Protein AF-A0A538RAR1-F1 (afdb_monomer_lite)

Foldseek 3Di:
DPPVVLCPPPDLNNPVNLCPPPRLNNPVNLCPPPRLNNPVCCVPPPRPDNDPDPPPPPDD

Radius of gyration: 15.43 Å; chains: 1; bounding box: 28×25×49 Å

pLDDT: mean 76.51, std 10.32, range [50.12, 88.5]

Structure (mmCIF, N/CA/C/O backbone):
data_AF-A0A538RAR1-F1
#
_entry.id   AF-A0A538RAR1-F1
#
loop_
_atom_site.group_PDB
_atom_site.id
_atom_site.type_symbol
_atom_site.label_atom_id
_atom_site.label_alt_id
_atom_site.label_comp_id
_atom_site.label_asym_id
_atom_site.label_entity_id
_atom_site.label_seq_id
_atom_site.pdbx_PDB_ins_code
_atom_site.Cartn_x
_atom_site.Cartn_y
_atom_site.Cartn_z
_atom_site.occupancy
_atom_site.B_iso_or_equiv
_atom_site.auth_seq_id
_atom_site.auth_comp_id
_atom_site.auth_asym_id
_atom_site.auth_atom_id
_atom_site.pdbx_PDB_model_num
ATOM 1 N N . MET A 1 1 ? 11.537 -15.590 -7.754 1.00 60.62 1 MET A N 1
ATOM 2 C CA . MET A 1 1 ? 11.230 -14.167 -8.010 1.00 60.62 1 MET A CA 1
ATOM 3 C C . MET A 1 1 ? 12.279 -13.639 -8.971 1.00 60.62 1 MET A C 1
ATOM 5 O O . MET A 1 1 ? 13.448 -13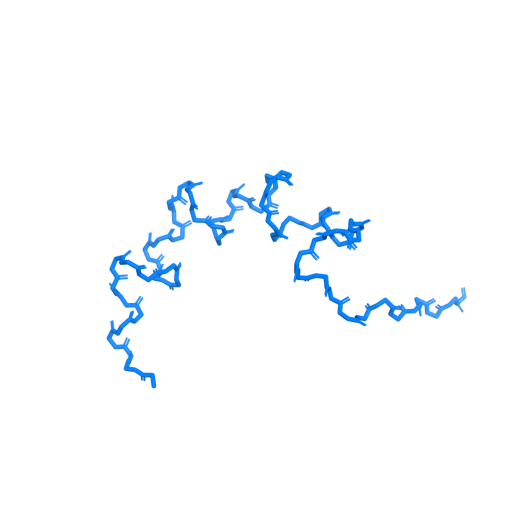.666 -8.615 1.00 60.62 1 MET A O 1
ATOM 9 N N . ASN A 1 2 ? 11.903 -13.257 -10.193 1.00 75.38 2 ASN A N 1
ATOM 10 C CA . ASN A 1 2 ? 12.850 -12.652 -11.131 1.00 75.38 2 ASN A CA 1
ATOM 11 C C . ASN A 1 2 ? 13.077 -11.195 -10.698 1.00 75.38 2 ASN A C 1
ATO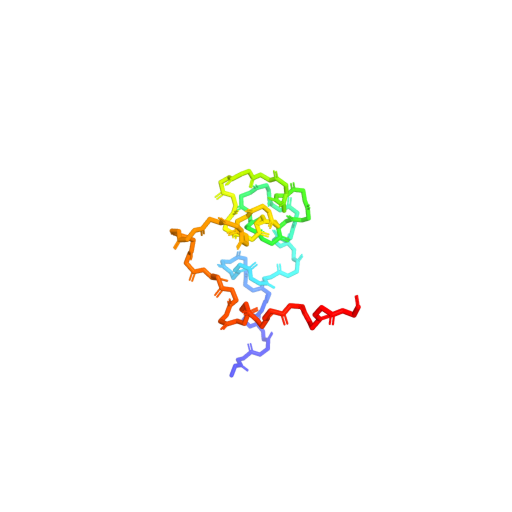M 13 O O . ASN A 1 2 ? 12.099 -10.447 -10.658 1.00 75.38 2 ASN A O 1
ATOM 17 N N . PRO A 1 3 ? 14.308 -10.764 -10.373 1.00 70.75 3 PRO A N 1
ATOM 18 C CA . PRO A 1 3 ? 14.556 -9.409 -9.878 1.00 70.75 3 PRO A CA 1
ATOM 19 C C . PRO A 1 3 ? 14.180 -8.327 -10.896 1.00 70.75 3 PRO A C 1
ATOM 21 O O . PRO A 1 3 ? 13.885 -7.209 -10.503 1.00 70.75 3 PRO A O 1
ATOM 24 N N . ILE A 1 4 ? 14.116 -8.642 -12.191 1.00 75.75 4 ILE A N 1
ATOM 25 C CA . ILE A 1 4 ? 13.677 -7.694 -13.227 1.00 75.75 4 ILE A CA 1
ATOM 26 C C . ILE A 1 4 ? 12.183 -7.357 -13.096 1.00 75.75 4 ILE A C 1
ATOM 28 O O . ILE A 1 4 ? 11.792 -6.216 -13.328 1.00 75.75 4 ILE A O 1
ATOM 32 N N . ASN A 1 5 ? 11.352 -8.300 -12.641 1.00 81.75 5 ASN A N 1
ATOM 33 C CA . ASN A 1 5 ? 9.901 -8.108 -12.538 1.00 81.75 5 ASN A CA 1
ATOM 34 C C . ASN A 1 5 ? 9.518 -7.032 -11.506 1.00 81.75 5 ASN A C 1
ATOM 36 O O . ASN A 1 5 ? 8.384 -6.560 -11.507 1.00 81.75 5 ASN A O 1
ATOM 40 N N . GLN A 1 6 ? 10.436 -6.628 -10.617 1.00 83.12 6 GLN A N 1
ATOM 41 C CA . GLN A 1 6 ? 10.194 -5.522 -9.686 1.00 83.12 6 GLN A CA 1
ATOM 42 C C . GLN A 1 6 ? 10.090 -4.166 -10.400 1.00 83.12 6 GLN A C 1
ATOM 44 O O . GLN A 1 6 ? 9.439 -3.270 -9.886 1.00 83.12 6 GLN A O 1
ATOM 49 N N . TYR A 1 7 ? 10.685 -4.022 -11.587 1.00 86.50 7 TYR A N 1
ATOM 50 C CA . TYR A 1 7 ? 10.668 -2.781 -12.368 1.00 86.50 7 TYR A CA 1
ATOM 51 C C . TYR A 1 7 ? 9.585 -2.757 -13.450 1.00 86.50 7 TYR A C 1
ATOM 53 O O . TYR A 1 7 ? 9.497 -1.786 -14.200 1.00 86.50 7 TYR A O 1
ATOM 61 N N . ASP A 1 8 ? 8.752 -3.796 -13.533 1.00 87.88 8 ASP A N 1
ATOM 62 C CA . ASP A 1 8 ? 7.577 -3.791 -14.401 1.00 87.88 8 ASP A CA 1
ATOM 63 C C . ASP A 1 8 ? 6.639 -2.641 -13.977 1.00 87.88 8 ASP A C 1
ATOM 65 O O . ASP A 1 8 ? 6.301 -2.540 -12.791 1.00 87.88 8 ASP A O 1
ATOM 69 N N . PRO A 1 9 ? 6.223 -1.742 -14.888 1.00 82.56 9 PRO A N 1
ATOM 70 C CA . PRO A 1 9 ? 5.251 -0.692 -14.583 1.00 82.56 9 PRO A CA 1
ATOM 71 C C . PRO A 1 9 ? 3.938 -1.225 -13.995 1.00 82.56 9 PRO A C 1
ATOM 73 O O . PRO A 1 9 ? 3.310 -0.538 -13.190 1.00 82.56 9 PRO A O 1
ATOM 76 N N . GLY A 1 10 ? 3.535 -2.449 -14.353 1.00 83.44 10 GLY A N 1
ATOM 77 C CA . GLY A 1 10 ? 2.344 -3.108 -13.813 1.00 83.44 10 GLY A CA 1
ATOM 78 C C . GLY A 1 10 ? 2.518 -3.651 -12.393 1.00 83.44 10 GLY A C 1
ATOM 79 O O . GLY A 1 10 ? 1.530 -4.009 -11.754 1.00 83.44 10 GLY A O 1
ATOM 80 N N . ASN A 1 11 ? 3.747 -3.706 -11.872 1.00 86.06 11 ASN A N 1
ATOM 81 C CA . ASN A 1 11 ? 4.016 -4.197 -10.528 1.00 86.06 11 ASN A CA 1
ATOM 82 C C . ASN A 1 11 ? 3.759 -3.096 -9.477 1.00 86.06 11 ASN A C 1
ATOM 84 O O . ASN A 1 11 ? 4.465 -2.085 -9.468 1.00 86.06 11 ASN A O 1
ATOM 88 N N . PRO A 1 12 ? 2.823 -3.275 -8.527 1.00 80.25 12 PRO A N 1
ATOM 89 C CA . PRO A 1 12 ? 2.563 -2.288 -7.473 1.00 80.25 12 PRO A CA 1
ATOM 90 C C . PRO A 1 12 ? 3.779 -1.979 -6.586 1.00 80.25 12 PRO A C 1
ATOM 92 O O . PRO A 1 12 ? 3.882 -0.872 -6.056 1.00 80.25 12 PRO A O 1
ATOM 95 N N . ALA A 1 13 ? 4.699 -2.940 -6.446 1.00 83.19 13 ALA A N 1
ATOM 96 C CA . ALA A 1 13 ? 5.936 -2.809 -5.678 1.00 83.19 13 ALA A CA 1
ATOM 97 C C . ALA A 1 13 ? 7.079 -2.148 -6.469 1.00 83.19 13 ALA A C 1
ATOM 99 O O . ALA A 1 13 ? 8.184 -2.009 -5.945 1.00 83.19 13 ALA A O 1
ATOM 100 N N . ASN A 1 14 ? 6.838 -1.739 -7.718 1.00 88.50 14 ASN A N 1
ATOM 101 C CA . ASN A 1 14 ? 7.813 -0.979 -8.484 1.00 88.50 14 ASN A CA 1
ATOM 102 C C . ASN A 1 14 ? 8.158 0.327 -7.754 1.00 88.50 14 ASN A C 1
ATOM 104 O O . ASN A 1 14 ? 7.248 1.111 -7.467 1.00 88.50 14 ASN A O 1
ATOM 108 N N . PRO A 1 15 ? 9.448 0.611 -7.493 1.00 83.94 15 PRO A N 1
ATOM 109 C CA . PRO A 1 15 ? 9.867 1.836 -6.819 1.00 83.94 15 PRO A CA 1
ATOM 110 C C . PRO A 1 15 ? 9.342 3.110 -7.484 1.00 83.94 15 PRO A C 1
ATOM 112 O O . PRO A 1 15 ? 9.082 4.093 -6.799 1.00 83.94 15 PRO A O 1
ATOM 115 N N . MET A 1 16 ? 9.141 3.112 -8.804 1.00 85.25 16 MET A N 1
ATOM 116 C CA . MET A 1 16 ? 8.615 4.280 -9.511 1.00 85.25 16 MET A CA 1
ATOM 117 C C . MET A 1 16 ? 7.113 4.489 -9.271 1.00 85.25 16 MET A C 1
ATOM 119 O O . MET A 1 16 ? 6.628 5.621 -9.296 1.00 85.25 16 MET A O 1
ATOM 123 N N . ASN A 1 17 ? 6.378 3.418 -8.957 1.00 85.56 17 ASN A N 1
ATOM 124 C CA . ASN A 1 17 ? 4.947 3.485 -8.677 1.00 85.56 17 ASN A CA 1
ATOM 125 C C . ASN A 1 17 ? 4.639 4.121 -7.316 1.00 85.56 17 ASN A C 1
ATOM 127 O O . ASN A 1 17 ? 3.481 4.466 -7.083 1.00 85.56 17 ASN A O 1
ATOM 131 N N . GLN A 1 18 ? 5.620 4.312 -6.424 1.00 81.44 18 GLN A N 1
ATOM 132 C CA . GLN A 1 18 ? 5.399 4.920 -5.102 1.00 81.44 18 GLN A CA 1
ATOM 133 C C . GLN A 1 18 ? 4.834 6.350 -5.181 1.00 81.44 18 GLN A C 1
ATOM 135 O O . GLN A 1 18 ? 4.177 6.805 -4.254 1.00 81.44 18 GLN A O 1
ATOM 140 N N . TYR A 1 19 ? 5.055 7.062 -6.289 1.00 81.81 19 TYR A N 1
ATOM 141 C CA . TYR A 1 19 ? 4.547 8.425 -6.479 1.00 81.81 19 TYR A CA 1
ATOM 142 C C . TYR A 1 19 ? 3.179 8.471 -7.166 1.00 81.81 19 TYR A C 1
ATOM 144 O O . TYR A 1 19 ? 2.572 9.537 -7.252 1.00 81.81 19 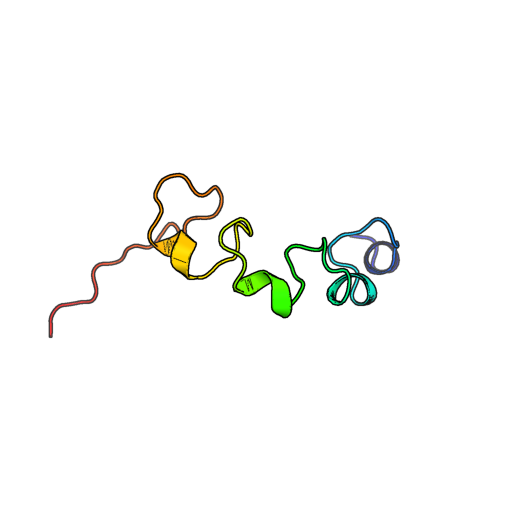TYR A O 1
ATOM 152 N N . ASN A 1 20 ? 2.659 7.333 -7.637 1.00 85.31 20 ASN A N 1
ATOM 153 C CA . ASN A 1 20 ? 1.333 7.275 -8.238 1.00 85.31 20 ASN A CA 1
ATOM 154 C C . ASN A 1 20 ? 0.268 7.495 -7.143 1.00 85.31 20 ASN A C 1
ATOM 156 O O . ASN A 1 20 ? 0.240 6.733 -6.174 1.00 85.31 20 ASN A O 1
ATOM 160 N N . PRO A 1 21 ? -0.628 8.493 -7.265 1.00 81.12 21 PRO A N 1
ATOM 161 C CA . PRO A 1 21 ? -1.688 8.745 -6.286 1.00 81.12 21 PRO A CA 1
ATOM 162 C C . PRO A 1 21 ? -2.673 7.587 -6.107 1.00 81.12 21 PRO A C 1
ATOM 164 O O . PRO A 1 21 ? -3.419 7.570 -5.138 1.00 81.12 21 PRO A O 1
ATOM 167 N N . SER A 1 22 ? -2.705 6.620 -7.024 1.00 83.12 22 SER A N 1
ATOM 168 C CA . SER A 1 22 ? -3.537 5.415 -6.900 1.00 83.12 22 SER A CA 1
ATOM 169 C C . SER A 1 22 ? -2.795 4.234 -6.267 1.00 83.12 22 SER A C 1
ATOM 171 O O . SER A 1 22 ? -3.417 3.215 -5.977 1.00 83.12 22 SER A O 1
ATOM 173 N N . ASN A 1 23 ? -1.477 4.334 -6.045 1.00 84.81 23 ASN A N 1
ATOM 174 C CA . ASN A 1 23 ? -0.718 3.260 -5.410 1.00 84.81 23 ASN A CA 1
ATOM 175 C C . ASN A 1 23 ? -0.976 3.263 -3.890 1.00 84.81 23 ASN A C 1
ATOM 177 O O . ASN A 1 23 ? -0.717 4.281 -3.245 1.00 84.81 23 ASN A O 1
ATOM 181 N N . PRO A 1 24 ? -1.440 2.158 -3.279 1.00 80.12 24 PRO A N 1
ATOM 182 C CA . PRO A 1 24 ? -1.634 2.080 -1.827 1.00 80.12 24 PRO A CA 1
ATOM 183 C C . PRO A 1 24 ? -0.350 2.329 -1.020 1.00 80.12 24 PRO A C 1
ATOM 185 O O . PRO A 1 24 ? -0.433 2.812 0.108 1.00 80.12 24 PRO A O 1
ATOM 188 N N . TYR A 1 25 ? 0.823 2.058 -1.602 1.00 81.31 25 TYR A N 1
ATOM 189 C CA . TYR A 1 25 ? 2.133 2.304 -0.991 1.00 81.31 25 TYR A CA 1
ATOM 190 C C . TYR A 1 25 ? 2.634 3.743 -1.165 1.00 81.31 25 TYR A C 1
ATOM 192 O O . TYR A 1 25 ? 3.733 4.065 -0.718 1.00 81.31 25 TYR A O 1
ATOM 200 N N . ASN A 1 26 ? 1.858 4.621 -1.809 1.00 86.00 26 ASN A N 1
ATOM 201 C CA . ASN A 1 26 ? 2.216 6.029 -1.891 1.00 86.00 26 ASN A CA 1
ATOM 202 C C . ASN A 1 26 ? 2.239 6.651 -0.483 1.00 86.00 26 ASN A C 1
ATOM 204 O O . ASN A 1 26 ? 1.229 6.566 0.223 1.00 86.00 26 ASN A O 1
ATOM 208 N N . PRO A 1 27 ? 3.333 7.321 -0.071 1.00 80.50 27 PRO A N 1
ATOM 209 C CA . PRO A 1 27 ? 3.436 7.938 1.251 1.00 80.50 27 PRO A CA 1
ATOM 210 C C . PRO A 1 27 ? 2.310 8.926 1.570 1.00 80.50 27 PRO A C 1
ATOM 212 O O . PRO A 1 27 ? 1.942 9.083 2.728 1.00 80.50 27 PRO A O 1
ATOM 215 N N . LEU A 1 28 ? 1.729 9.590 0.571 1.00 83.00 28 LEU A N 1
ATOM 216 C CA . LEU A 1 28 ? 0.599 10.500 0.779 1.00 83.00 28 LEU A CA 1
ATOM 217 C C . LEU A 1 28 ? -0.721 9.745 0.990 1.00 83.00 28 LEU A C 1
ATOM 219 O O . LEU A 1 28 ? -1.611 10.233 1.684 1.00 83.00 28 LEU A O 1
ATOM 223 N N . ASN A 1 29 ? -0.839 8.531 0.449 1.00 83.25 29 ASN A N 1
ATOM 224 C CA . ASN A 1 29 ? -2.033 7.707 0.600 1.00 83.25 29 ASN A CA 1
ATOM 225 C C . ASN A 1 29 ? -2.149 7.059 1.973 1.00 83.25 29 ASN A C 1
ATOM 227 O O . ASN A 1 29 ? -3.241 6.602 2.307 1.00 83.25 29 ASN A O 1
ATOM 231 N N . GLN A 1 30 ? -1.082 7.006 2.775 1.00 78.56 30 GLN A N 1
ATOM 232 C CA . GLN A 1 30 ? -1.133 6.402 4.113 1.00 78.56 30 GLN A CA 1
ATOM 233 C C . GLN A 1 30 ? -2.188 7.065 5.018 1.00 78.56 30 GLN A C 1
ATOM 235 O O . GLN A 1 30 ? -2.714 6.427 5.916 1.00 78.56 30 GLN A O 1
ATOM 240 N N . PHE A 1 31 ? -2.553 8.326 4.767 1.00 81.69 31 PHE A N 1
ATOM 241 C CA . PHE A 1 31 ? -3.566 9.037 5.554 1.00 81.69 31 PHE A CA 1
ATOM 242 C C . PHE A 1 31 ? -4.958 9.038 4.913 1.00 81.69 31 PHE A C 1
ATOM 244 O O . PHE A 1 31 ? -5.904 9.564 5.496 1.00 81.69 31 PHE A O 1
ATOM 251 N N . ASN A 1 32 ? -5.124 8.438 3.730 1.00 84.44 32 ASN A N 1
ATOM 252 C CA . ASN A 1 32 ? -6.433 8.306 3.099 1.00 84.44 32 ASN A CA 1
ATOM 253 C C . ASN A 1 32 ? -7.262 7.254 3.861 1.00 84.44 32 ASN A C 1
ATOM 255 O O . ASN A 1 32 ? -6.820 6.109 3.946 1.00 84.44 32 ASN A O 1
ATOM 259 N N . PRO A 1 33 ? -8.453 7.572 4.401 1.00 80.69 33 PRO A N 1
ATOM 260 C CA . PRO A 1 33 ? -9.281 6.607 5.139 1.00 80.69 33 PRO A CA 1
ATOM 261 C C . PRO A 1 33 ? -9.677 5.367 4.328 1.00 80.69 33 PRO A C 1
ATOM 263 O O . PRO A 1 33 ? -9.989 4.327 4.896 1.00 80.69 33 PRO A O 1
ATOM 266 N N . LYS A 1 34 ? -9.672 5.466 2.992 1.00 82.31 34 LYS A N 1
ATOM 267 C CA . LYS A 1 34 ? -9.952 4.339 2.090 1.00 82.31 34 LYS A CA 1
ATOM 268 C C . LYS A 1 34 ? -8.721 3.481 1.793 1.00 82.31 34 LYS A C 1
ATOM 270 O O . LYS A 1 34 ? -8.873 2.412 1.207 1.00 82.31 34 LYS A O 1
ATOM 275 N N . ASN A 1 35 ? -7.514 3.936 2.137 1.00 83.31 35 ASN A N 1
ATOM 276 C CA . ASN A 1 35 ? -6.318 3.119 1.979 1.00 83.31 35 ASN A CA 1
ATOM 277 C C . ASN A 1 35 ? -6.319 2.046 3.070 1.00 83.31 35 ASN A C 1
ATOM 279 O O . ASN A 1 35 ? -6.333 2.423 4.239 1.00 83.31 35 ASN A O 1
ATOM 283 N N . PRO A 1 36 ? -6.264 0.744 2.741 1.00 78.31 36 PRO A N 1
ATOM 284 C CA . PRO A 1 36 ? -6.202 -0.322 3.739 1.00 78.31 36 PRO A CA 1
ATOM 285 C C . PRO A 1 36 ? -4.996 -0.209 4.683 1.00 78.31 36 PRO A C 1
ATOM 287 O O . PRO A 1 36 ? -5.095 -0.654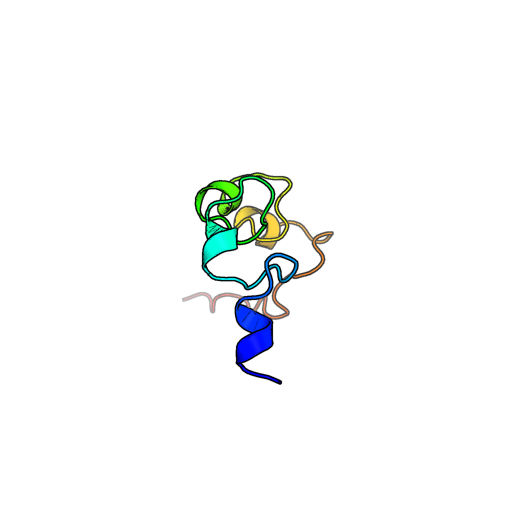 5.822 1.00 78.31 36 PRO A O 1
ATOM 290 N N . LEU A 1 37 ? -3.903 0.428 4.252 1.00 79.69 37 LEU A N 1
ATOM 291 C CA . LEU A 1 37 ? -2.694 0.652 5.052 1.00 79.69 37 LEU A CA 1
ATOM 292 C C . LEU A 1 37 ? -2.766 1.897 5.951 1.00 79.69 37 LEU A C 1
ATOM 294 O O . LEU A 1 37 ? -1.762 2.272 6.551 1.00 79.69 37 LEU A O 1
ATOM 298 N N . ASN A 1 38 ? -3.916 2.571 6.026 1.00 85.00 38 ASN A N 1
ATOM 299 C CA . ASN A 1 38 ? -4.070 3.710 6.920 1.00 85.00 38 ASN A CA 1
ATOM 300 C C . ASN A 1 38 ? -3.921 3.281 8.388 1.00 85.00 38 ASN A C 1
ATOM 302 O O . ASN A 1 38 ? -4.628 2.362 8.789 1.00 85.00 38 ASN A O 1
ATOM 306 N N . PRO A 1 39 ? -3.097 3.951 9.216 1.00 80.56 39 PRO A N 1
ATOM 307 C CA . PRO A 1 39 ? -2.941 3.604 10.632 1.00 80.56 39 PRO A CA 1
ATOM 308 C C . PRO A 1 39 ? -4.261 3.545 11.418 1.00 80.56 39 PRO A C 1
ATOM 310 O O . PRO A 1 39 ? -4.419 2.735 12.323 1.00 80.56 39 PRO A O 1
ATOM 313 N N . VAL A 1 40 ? -5.260 4.356 11.051 1.00 83.19 40 VAL A N 1
ATOM 314 C CA . VAL A 1 40 ? -6.589 4.334 11.691 1.00 83.19 40 VAL A CA 1
ATOM 315 C C . VAL A 1 40 ? -7.318 3.003 11.461 1.00 83.19 40 VAL A C 1
ATOM 317 O O . VAL A 1 40 ? -8.154 2.606 12.274 1.00 83.19 40 VAL A O 1
ATOM 320 N N . ASN A 1 41 ? -6.990 2.275 10.392 1.00 80.62 41 ASN A N 1
ATOM 321 C CA . ASN A 1 41 ? -7.586 0.974 10.100 1.00 80.62 41 ASN A CA 1
ATOM 322 C C . ASN A 1 41 ? -7.196 -0.113 11.098 1.00 80.62 41 ASN A C 1
ATOM 324 O O . ASN A 1 41 ? -7.929 -1.095 11.196 1.00 80.62 41 ASN A O 1
ATOM 328 N N . GLU A 1 42 ? -6.121 0.066 11.873 1.00 76.88 42 GLU A N 1
ATOM 329 C CA . GLU A 1 42 ? -5.771 -0.831 12.984 1.00 76.88 42 GLU A CA 1
ATOM 330 C C . GLU A 1 42 ? -6.920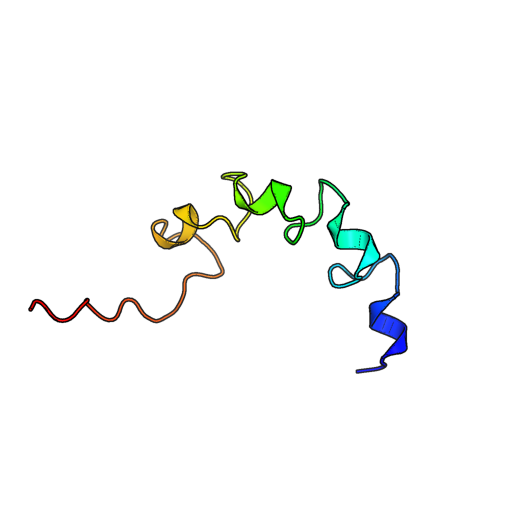 -0.971 13.995 1.00 76.88 42 GLU A C 1
ATOM 332 O O . GLU A 1 42 ? -7.058 -2.004 14.644 1.00 76.88 42 GLU A O 1
ATOM 337 N N . TYR A 1 43 ? -7.784 0.044 14.090 1.00 79.88 43 TYR A N 1
ATOM 338 C CA . TYR A 1 43 ? -8.951 0.055 14.971 1.00 79.88 43 TYR A CA 1
ATOM 339 C C . TYR A 1 43 ? -10.249 -0.385 14.281 1.00 79.88 43 TYR A C 1
ATOM 341 O O . TYR A 1 43 ? -11.297 -0.428 14.926 1.00 79.88 43 TYR A O 1
ATOM 349 N N . ASN A 1 44 ? -10.217 -0.690 12.979 1.00 77.50 44 ASN A N 1
ATOM 350 C CA . ASN A 1 44 ? -11.396 -1.104 12.229 1.00 77.50 44 ASN A CA 1
ATOM 351 C C . ASN A 1 44 ? -11.373 -2.624 11.967 1.00 77.50 44 ASN A C 1
ATOM 353 O O . ASN A 1 44 ? -10.612 -3.074 11.103 1.00 77.50 44 ASN A O 1
ATOM 357 N N . PRO A 1 45 ? -12.273 -3.399 12.613 1.00 74.31 45 PRO A N 1
ATOM 358 C CA . PRO A 1 45 ? -12.309 -4.858 12.536 1.00 74.31 45 PRO A CA 1
ATOM 359 C C . PRO A 1 45 ? -12.640 -5.413 11.143 1.00 74.31 45 PRO A C 1
ATOM 361 O O . PRO A 1 45 ? -12.439 -6.599 10.894 1.00 74.31 45 PRO A O 1
ATOM 364 N N . SER A 1 46 ? -13.119 -4.577 10.220 1.00 81.50 46 SER A N 1
ATOM 365 C CA . SER A 1 46 ? -13.450 -4.979 8.846 1.00 81.50 46 SER A CA 1
ATOM 366 C C . SER A 1 46 ? -12.283 -4.870 7.855 1.00 81.50 46 SER A C 1
ATOM 368 O O . SER A 1 46 ? -12.454 -5.159 6.670 1.00 81.50 46 SER A O 1
ATOM 370 N N . THR A 1 47 ? -11.099 -4.441 8.302 1.00 77.50 47 THR A N 1
ATOM 371 C CA . THR A 1 47 ? -9.965 -4.206 7.400 1.00 77.50 47 THR A CA 1
ATOM 372 C C . THR A 1 47 ? -9.185 -5.498 7.111 1.00 77.50 47 THR A C 1
ATOM 374 O O . THR A 1 47 ? -8.917 -6.276 8.030 1.00 77.50 47 THR A O 1
ATOM 377 N N . PRO A 1 48 ? -8.796 -5.745 5.842 1.00 71.75 48 PRO A N 1
ATOM 378 C CA . PRO A 1 48 ? -8.276 -7.040 5.387 1.00 71.75 48 PRO A CA 1
ATOM 379 C C . PRO A 1 48 ? -6.850 -7.375 5.858 1.00 71.75 48 PRO A C 1
ATOM 381 O O . PRO A 1 48 ? -6.412 -8.506 5.676 1.00 71.75 48 PRO A O 1
ATOM 384 N N . PHE A 1 49 ? -6.126 -6.423 6.457 1.00 68.12 49 PHE A N 1
ATOM 385 C CA . PHE A 1 49 ? -4.736 -6.599 6.909 1.00 68.12 49 PHE A CA 1
ATOM 386 C C . PHE A 1 49 ? -4.543 -6.262 8.386 1.00 68.12 49 PHE A C 1
ATOM 388 O O . PHE A 1 49 ? -3.463 -5.828 8.784 1.00 68.12 49 PHE A O 1
ATOM 395 N N . GLN A 1 50 ? -5.583 -6.435 9.201 1.00 66.50 50 GLN A N 1
ATOM 396 C CA . GLN A 1 50 ? -5.436 -6.247 10.637 1.00 66.50 50 GLN A CA 1
ATOM 397 C C . GLN A 1 50 ? -4.282 -7.096 11.182 1.00 66.50 50 GLN A C 1
ATOM 399 O O . GLN A 1 50 ? -4.228 -8.303 10.916 1.00 66.50 50 GLN A O 1
ATOM 404 N N . PRO A 1 51 ? -3.358 -6.493 11.948 1.00 59.06 51 PRO A N 1
ATOM 405 C CA . PRO A 1 51 ? -2.315 -7.254 12.605 1.00 59.06 51 PRO A CA 1
ATOM 406 C C . PRO A 1 51 ? -2.952 -8.250 13.583 1.00 59.06 51 PRO A C 1
ATOM 408 O O . PRO A 1 51 ? -3.766 -7.884 14.425 1.00 59.06 51 PRO A O 1
ATOM 411 N N . LEU A 1 52 ? -2.538 -9.518 13.504 1.00 64.50 52 LEU A N 1
ATOM 412 C CA . LEU A 1 52 ? -3.013 -10.615 14.366 1.00 64.50 52 LEU A CA 1
ATOM 413 C C . LEU A 1 52 ? -2.674 -10.434 15.862 1.00 64.50 52 LEU A C 1
ATOM 415 O O . LEU A 1 52 ? -3.067 -11.259 16.679 1.00 64.50 52 LEU A O 1
ATOM 419 N N . ASN A 1 53 ? -1.950 -9.372 16.232 1.00 56.44 53 ASN A N 1
ATOM 420 C CA . ASN A 1 53 ? -1.489 -9.111 17.591 1.00 56.44 53 ASN A CA 1
ATOM 421 C C . ASN A 1 53 ? -2.103 -7.825 18.147 1.00 56.44 53 ASN A C 1
ATOM 423 O O . ASN A 1 53 ? -1.478 -6.768 18.174 1.00 56.44 53 ASN A O 1
ATOM 427 N N . SER A 1 54 ? -3.301 -7.952 18.702 1.00 59.03 54 SER A N 1
ATOM 428 C CA . SER A 1 54 ? -3.715 -7.137 19.843 1.00 59.03 54 SER A CA 1
ATOM 429 C C . SER A 1 54 ? -3.244 -7.833 21.124 1.00 59.03 54 SER A C 1
ATOM 431 O O . SER A 1 54 ? -4.039 -8.295 21.936 1.00 59.03 54 SER A O 1
ATOM 433 N N . SER A 1 55 ? -1.923 -7.942 21.317 1.00 57.31 55 SER A N 1
ATOM 434 C CA . SER A 1 55 ? -1.406 -8.243 22.655 1.00 57.31 55 SER A CA 1
ATOM 435 C C . SER A 1 55 ? -1.834 -7.088 23.560 1.00 57.31 55 SER A C 1
ATOM 437 O O . SER A 1 55 ? -1.488 -5.941 23.252 1.00 57.31 55 SER A O 1
ATOM 439 N N . PRO A 1 56 ? -2.587 -7.325 24.648 1.00 53.22 56 PRO A N 1
ATOM 440 C CA . PRO A 1 56 ? -2.907 -6.254 25.570 1.00 53.22 56 PRO A CA 1
ATOM 441 C C . PRO A 1 56 ? -1.582 -5.692 26.077 1.00 53.22 56 PRO A C 1
ATOM 443 O O . PRO A 1 56 ? -0.718 -6.434 26.551 1.00 53.22 56 PRO A O 1
ATOM 446 N N . ARG A 1 57 ? -1.403 -4.376 25.925 1.00 59.16 57 ARG A N 1
ATOM 447 C CA . ARG A 1 57 ? -0.330 -3.630 26.582 1.00 59.16 57 ARG A CA 1
ATOM 448 C C . ARG A 1 57 ? -0.305 -4.109 28.038 1.00 59.16 57 ARG A C 1
ATOM 450 O O . ARG A 1 57 ? -1.348 -3.987 28.682 1.00 59.16 57 ARG A O 1
ATOM 457 N N . PRO A 1 58 ? 0.797 -4.683 28.557 1.00 52.91 58 PRO A N 1
ATOM 458 C CA . PRO A 1 58 ? 0.818 -5.078 29.951 1.00 52.91 58 PRO A CA 1
ATOM 459 C C . PRO A 1 58 ? 0.590 -3.805 30.755 1.00 52.91 58 PRO A C 1
ATOM 461 O O . PRO A 1 58 ? 1.361 -2.849 30.635 1.00 52.91 58 PRO A O 1
ATOM 464 N N . SER A 1 59 ? -0.520 -3.765 31.487 1.00 50.12 59 SER A N 1
ATOM 465 C CA . SER A 1 59 ? -0.803 -2.716 32.453 1.00 50.12 59 SER A CA 1
ATOM 466 C C . SER A 1 59 ? 0.386 -2.668 33.405 1.00 50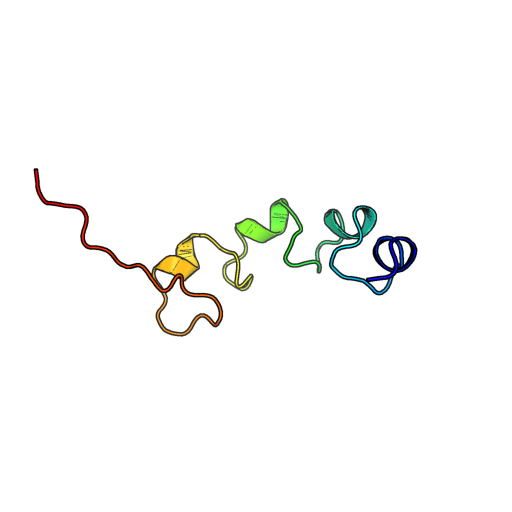.12 59 SER A C 1
ATOM 468 O O . SER A 1 59 ? 0.642 -3.638 34.117 1.00 50.12 59 SER A O 1
ATOM 470 N N . ARG A 1 60 ? 1.155 -1.585 33.343 1.00 54.03 60 ARG A N 1
ATOM 471 C CA . ARG A 1 60 ? 2.156 -1.263 34.352 1.00 54.03 60 ARG A CA 1
ATOM 472 C C . ARG A 1 60 ? 1.521 -0.344 35.378 1.00 54.03 60 ARG A C 1
ATOM 474 O O . ARG A 1 60 ? 0.765 0.553 34.940 1.00 54.03 60 ARG A O 1
#

Sequence (60 aa):
MNPINQYDPGNPANPMNQYNPSNPYNPLNQFNPKNPLNPVNEYNPSTPFQPLNSSPRPSR

Secondary structure (DSSP, 8-state):
--GGGGG-TT-TT-GGGGG-TT-TT-TTGGG-TTSTT-GGGGG-TT-TT--S--------